Protein AF-A0A349NBC7-F1 (afdb_monomer_lite)

Secondary structure (DSSP, 8-state):
-TTTTS-EEEEEE-TTS-EEEEEE---S---EEE---SSS---SHHHHHHHHHHH-SS-----EEE--STTTTTT---

Foldseek 3Di:
DVVQQAWDWDWDADPVRHIDIDIDHGDLPDAAEQQDDPDAGQPDPVSVVVVVVVPDPDDRVHHYDYDCADRNVPNDPD

Structure (mmCIF, N/CA/C/O backbone):
data_AF-A0A349NBC7-F1
#
_entry.id   AF-A0A349NBC7-F1
#
loop_
_atom_site.group_PDB
_atom_site.id
_atom_site.type_symbol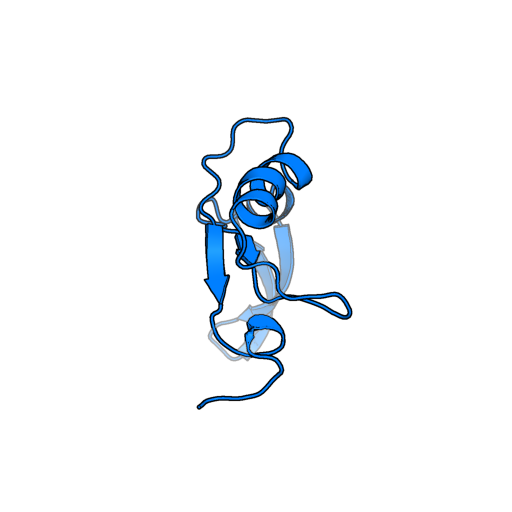
_atom_site.label_atom_id
_atom_site.label_alt_id
_atom_site.label_comp_id
_atom_site.label_asym_id
_atom_site.label_entity_id
_atom_site.label_seq_id
_atom_site.pdbx_PDB_ins_code
_atom_site.Cartn_x
_atom_site.Cartn_y
_atom_site.Cartn_z
_atom_site.occupancy
_atom_site.B_iso_or_equiv
_atom_site.auth_seq_id
_atom_site.auth_comp_id
_atom_site.auth_asym_id
_atom_site.auth_atom_id
_atom_site.pdbx_PDB_model_num
ATOM 1 N N . MET A 1 1 ? 1.367 9.356 -1.897 1.00 64.06 1 MET A N 1
ATOM 2 C CA . MET A 1 1 ? 0.921 8.867 -3.228 1.00 64.06 1 MET A CA 1
ATOM 3 C C . MET A 1 1 ? 1.622 9.502 -4.410 1.00 64.06 1 MET A C 1
ATOM 5 O O . MET A 1 1 ? 1.920 8.788 -5.355 1.00 64.06 1 MET A O 1
ATOM 9 N N . LYS A 1 2 ? 1.911 10.810 -4.375 1.00 70.00 2 LYS A N 1
ATOM 10 C CA . LYS A 1 2 ? 2.557 11.511 -5.495 1.00 70.00 2 LYS A CA 1
ATOM 11 C C . LYS A 1 2 ? 3.788 10.806 -6.094 1.00 70.00 2 LYS A C 1
ATOM 13 O O . LYS A 1 2 ? 3.868 10.823 -7.313 1.00 70.00 2 LYS A O 1
ATOM 18 N N . PRO A 1 3 ? 4.692 10.159 -5.327 1.00 78.69 3 PRO A N 1
ATOM 19 C CA . PRO A 1 3 ? 5.828 9.456 -5.921 1.00 78.69 3 PRO A CA 1
ATOM 20 C C . PRO A 1 3 ? 5.396 8.305 -6.830 1.00 78.69 3 PRO A C 1
ATOM 22 O O . PRO A 1 3 ? 5.835 8.249 -7.968 1.00 78.69 3 PRO A O 1
ATOM 25 N N . ALA A 1 4 ? 4.479 7.445 -6.379 1.00 84.19 4 ALA A N 1
ATOM 26 C CA . ALA A 1 4 ? 4.036 6.283 -7.148 1.00 84.19 4 ALA A CA 1
ATOM 27 C C . ALA A 1 4 ? 3.371 6.663 -8.482 1.00 84.19 4 ALA A C 1
ATOM 29 O O . ALA A 1 4 ? 3.464 5.904 -9.435 1.00 84.19 4 ALA A O 1
ATOM 30 N N . ASN A 1 5 ? 2.747 7.842 -8.578 1.00 85.31 5 ASN A N 1
ATOM 31 C CA . ASN A 1 5 ? 2.076 8.321 -9.792 1.00 85.31 5 ASN A CA 1
ATOM 32 C C . ASN A 1 5 ? 3.006 9.081 -10.764 1.00 85.31 5 ASN A C 1
ATOM 34 O O . ASN A 1 5 ? 2.549 9.852 -11.606 1.00 85.31 5 ASN A O 1
ATOM 38 N N . ARG A 1 6 ? 4.326 8.946 -10.614 1.00 87.81 6 ARG A N 1
ATOM 39 C CA . ARG A 1 6 ? 5.317 9.573 -11.499 1.00 87.81 6 ARG A CA 1
ATOM 40 C C . ARG A 1 6 ? 6.137 8.510 -12.211 1.00 87.81 6 ARG A C 1
ATOM 42 O O . ARG A 1 6 ? 6.165 7.354 -11.799 1.00 87.81 6 ARG A O 1
ATOM 49 N N . PHE A 1 7 ? 6.801 8.933 -13.279 1.00 93.81 7 PHE A N 1
ATOM 50 C CA . PHE A 1 7 ? 7.767 8.097 -13.966 1.00 93.81 7 PHE A CA 1
ATOM 51 C C . PHE A 1 7 ? 8.942 7.782 -13.037 1.00 93.81 7 PHE A C 1
ATOM 53 O O . PHE A 1 7 ? 9.459 8.691 -12.386 1.00 93.81 7 PHE A O 1
ATOM 60 N N . HIS A 1 8 ? 9.362 6.518 -13.001 1.00 94.44 8 HIS A N 1
ATOM 61 C CA . HIS A 1 8 ? 10.530 6.064 -12.243 1.00 94.44 8 HIS A CA 1
ATOM 62 C C . HIS A 1 8 ? 11.311 5.013 -13.019 1.00 94.44 8 HIS A C 1
ATOM 64 O O . HIS A 1 8 ? 10.740 4.255 -13.806 1.00 94.44 8 HIS A O 1
ATOM 70 N N . SER A 1 9 ? 12.607 4.945 -12.727 1.00 95.69 9 SER A N 1
ATOM 71 C CA . SER A 1 9 ? 13.518 3.912 -13.213 1.00 95.69 9 SER A CA 1
ATOM 72 C C . SER A 1 9 ? 14.132 3.187 -12.018 1.00 95.69 9 SER A C 1
ATOM 74 O O . SER A 1 9 ? 14.573 3.839 -11.071 1.00 95.69 9 SER A O 1
ATOM 76 N N . PHE A 1 10 ? 14.169 1.856 -12.044 1.00 94.75 10 PHE A N 1
ATOM 77 C CA . PHE A 1 10 ? 14.791 1.039 -10.996 1.00 94.75 10 PHE A CA 1
ATOM 78 C C . PHE A 1 10 ? 15.399 -0.243 -11.575 1.00 94.75 10 PHE A C 1
ATOM 80 O O . PHE A 1 10 ? 15.059 -0.657 -12.683 1.00 94.75 10 PHE A O 1
ATOM 87 N N . PHE A 1 11 ? 16.329 -0.852 -10.839 1.00 96.75 11 PHE A N 1
ATOM 88 C CA . PHE A 1 11 ? 16.931 -2.130 -11.220 1.00 96.75 11 PHE A CA 1
ATOM 89 C C . PHE A 1 11 ? 15.971 -3.283 -10.931 1.00 96.75 11 PHE A C 1
ATOM 91 O O . PHE A 1 11 ? 15.435 -3.371 -9.827 1.00 96.75 11 PHE A O 1
ATOM 98 N N . ASP A 1 12 ? 15.776 -4.154 -11.916 1.00 95.19 12 ASP A N 1
ATOM 99 C CA . ASP A 1 12 ? 14.899 -5.323 -11.834 1.00 95.19 12 ASP A CA 1
ATOM 100 C C . ASP A 1 12 ? 15.356 -6.407 -12.828 1.00 95.19 12 ASP A C 1
ATOM 102 O O . ASP A 1 12 ? 16.323 -6.220 -13.572 1.00 95.19 12 ASP A O 1
ATOM 106 N N . ASN A 1 13 ? 14.664 -7.539 -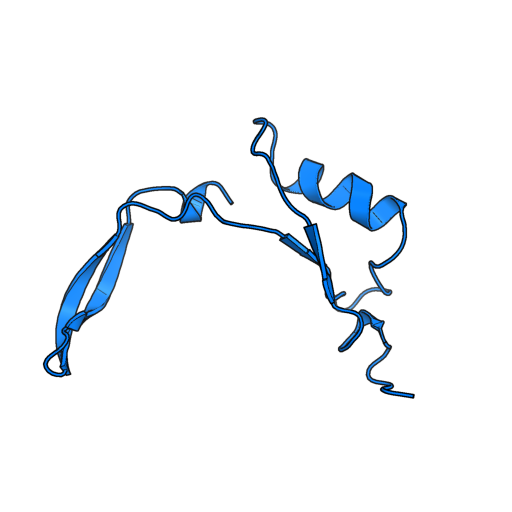12.875 1.00 96.12 13 ASN A N 1
ATOM 107 C CA . ASN A 1 13 ? 14.881 -8.569 -13.883 1.00 96.12 13 ASN A CA 1
ATOM 108 C C . ASN A 1 13 ? 13.890 -8.427 -15.047 1.00 96.12 13 ASN A C 1
ATOM 110 O O . ASN A 1 13 ? 12.711 -8.139 -14.845 1.00 96.12 13 ASN A O 1
ATOM 114 N N . ASP A 1 14 ? 14.360 -8.660 -16.273 1.00 93.31 14 ASP A N 1
ATOM 115 C CA . ASP A 1 14 ? 13.482 -8.762 -17.438 1.00 93.31 14 ASP A CA 1
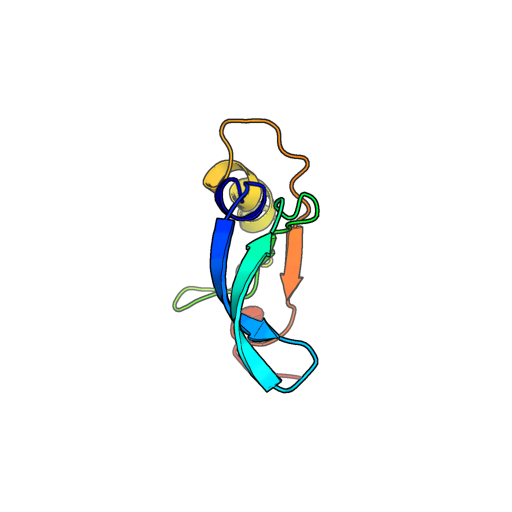ATOM 116 C C . ASP A 1 14 ? 12.671 -10.074 -17.410 1.00 93.31 14 ASP A C 1
ATOM 118 O O . ASP A 1 14 ? 12.906 -10.968 -16.594 1.00 93.31 14 ASP A O 1
ATOM 122 N N . ALA A 1 15 ? 11.718 -10.227 -18.334 1.00 93.25 15 ALA A N 1
ATOM 123 C CA . ALA A 1 15 ? 10.890 -11.435 -18.425 1.00 93.25 15 ALA A CA 1
ATOM 124 C C . ALA A 1 15 ? 11.687 -12.731 -18.700 1.00 93.25 15 ALA A C 1
ATOM 126 O O . ALA A 1 15 ? 11.148 -13.822 -18.540 1.00 93.25 15 ALA A O 1
ATOM 127 N N . SER A 1 16 ? 12.957 -12.625 -19.105 1.00 95.94 16 SER A N 1
ATOM 128 C CA . SER A 1 16 ? 13.878 -13.756 -19.282 1.00 95.94 16 SER A CA 1
ATOM 129 C C . SER A 1 16 ? 14.794 -13.993 -18.074 1.00 95.94 16 SER A C 1
ATOM 131 O O . SER A 1 16 ? 15.648 -14.875 -18.119 1.00 95.94 16 SER A O 1
ATOM 133 N N . GLY A 1 17 ? 14.621 -13.228 -16.991 1.00 95.19 17 GLY A N 1
ATOM 134 C CA . GLY A 1 17 ? 15.378 -13.362 -15.748 1.00 95.19 17 GLY A CA 1
ATOM 135 C C . GLY A 1 17 ? 16.743 -12.671 -15.752 1.00 95.19 17 GLY A C 1
ATOM 136 O O . GLY A 1 17 ? 17.556 -12.943 -14.871 1.00 95.19 17 GLY A O 1
ATOM 137 N N . ARG A 1 18 ? 17.028 -11.792 -16.719 1.00 96.56 18 ARG A N 1
ATOM 138 C CA . ARG A 1 18 ? 18.303 -11.059 -16.782 1.00 96.56 18 ARG A CA 1
ATOM 139 C C . ARG A 1 18 ? 18.190 -9.716 -16.078 1.00 96.56 18 ARG A C 1
ATOM 141 O O . ARG A 1 18 ? 17.163 -9.051 -16.179 1.00 96.56 18 ARG A O 1
ATOM 148 N N . HIS A 1 19 ? 19.271 -9.279 -15.439 1.00 96.38 19 HIS A N 1
ATOM 149 C CA . HIS A 1 19 ? 19.330 -7.957 -14.817 1.00 96.38 19 HIS A CA 1
ATOM 150 C C . HIS A 1 19 ? 19.130 -6.843 -15.850 1.00 96.38 19 HIS A C 1
ATOM 152 O O . HIS A 1 19 ? 19.739 -6.849 -16.921 1.00 96.38 19 HIS A O 1
ATOM 158 N N . SER A 1 20 ? 18.279 -5.879 -15.516 1.00 96.19 20 SER A N 1
ATOM 159 C CA . SER A 1 20 ? 17.851 -4.809 -16.409 1.00 96.19 20 SER A CA 1
ATOM 160 C C . SER A 1 20 ? 17.455 -3.548 -15.632 1.00 96.19 20 SER A C 1
ATOM 162 O O . SER A 1 20 ? 17.295 -3.563 -14.410 1.00 96.19 20 SER A O 1
ATOM 164 N N . ILE A 1 21 ? 17.316 -2.432 -16.350 1.00 96.06 21 ILE A N 1
ATOM 165 C CA . ILE A 1 21 ? 16.714 -1.206 -15.817 1.00 96.06 21 ILE A CA 1
ATOM 166 C C . ILE A 1 21 ? 15.269 -1.151 -16.307 1.00 96.06 21 ILE A C 1
ATOM 168 O O . ILE A 1 21 ? 15.022 -1.030 -17.510 1.00 96.06 21 ILE A O 1
ATOM 172 N N . THR A 1 22 ? 14.324 -1.196 -15.373 1.00 94.50 22 THR A N 1
ATOM 173 C CA . THR A 1 22 ? 12.892 -1.103 -15.654 1.00 94.50 22 THR A CA 1
ATOM 174 C C . THR A 1 22 ? 12.429 0.339 -15.534 1.00 94.50 22 THR A C 1
ATOM 176 O O . THR A 1 22 ? 12.697 1.017 -14.544 1.00 94.50 22 THR A O 1
ATOM 179 N N . ASN A 1 23 ? 11.698 0.796 -16.550 1.00 94.75 23 ASN A N 1
ATOM 180 C CA . ASN A 1 23 ? 11.086 2.118 -16.602 1.00 94.75 23 ASN A CA 1
ATOM 181 C C . ASN A 1 23 ? 9.569 1.991 -16.461 1.00 94.75 23 ASN A C 1
ATOM 183 O O . ASN A 1 23 ? 8.922 1.338 -17.281 1.00 94.75 23 ASN A O 1
ATOM 187 N N . VAL A 1 24 ? 8.988 2.652 -15.462 1.00 93.56 24 VAL A N 1
ATOM 188 C CA . VAL A 1 24 ? 7.538 2.667 -15.225 1.00 93.56 24 VAL A CA 1
ATOM 189 C C . VAL A 1 24 ? 6.985 4.075 -15.390 1.00 93.56 24 VAL A C 1
ATOM 191 O O . VAL A 1 24 ? 7.628 5.051 -15.020 1.00 93.56 24 VAL A O 1
ATOM 194 N N . ARG A 1 25 ? 5.766 4.198 -15.927 1.00 93.19 25 ARG A N 1
ATOM 195 C CA . ARG A 1 25 ? 5.106 5.499 -16.169 1.00 93.19 25 ARG A CA 1
ATOM 196 C C . ARG A 1 25 ? 4.473 6.117 -14.915 1.00 93.19 25 ARG A C 1
ATOM 198 O O . ARG A 1 25 ? 4.142 7.298 -14.928 1.00 93.19 25 ARG A O 1
ATOM 205 N N . GLY A 1 26 ? 4.324 5.325 -13.856 1.00 89.56 26 GLY A N 1
ATOM 206 C CA . GLY A 1 26 ? 3.588 5.668 -12.643 1.00 89.56 26 GLY A CA 1
ATOM 207 C C . GLY A 1 26 ? 2.259 4.914 -12.535 1.00 89.56 26 GLY A C 1
ATOM 208 O O . GLY A 1 26 ? 1.734 4.403 -13.523 1.00 89.56 26 GLY A O 1
ATOM 209 N N . ASN A 1 27 ? 1.734 4.826 -11.314 1.00 88.25 27 ASN A N 1
ATOM 210 C CA . ASN A 1 27 ? 0.487 4.152 -10.973 1.00 88.25 27 ASN A CA 1
ATOM 211 C C . ASN A 1 27 ? -0.538 5.154 -10.395 1.00 88.25 27 ASN A C 1
ATOM 213 O O . ASN A 1 27 ? -0.402 5.565 -9.233 1.00 88.25 27 ASN A O 1
ATOM 217 N N . PRO A 1 28 ? -1.583 5.520 -11.162 1.00 82.88 28 PRO A N 1
ATOM 218 C CA . PRO A 1 28 ? -2.619 6.439 -10.697 1.00 82.88 28 PRO A CA 1
ATOM 219 C C . PRO A 1 28 ? -3.586 5.801 -9.687 1.00 82.88 28 PRO A C 1
ATOM 221 O O . PRO A 1 28 ? -4.234 6.521 -8.935 1.00 82.88 28 PRO A O 1
ATOM 224 N N . CYS A 1 29 ? -3.658 4.471 -9.610 1.00 84.69 29 CYS A N 1
ATOM 225 C CA . CYS A 1 29 ? -4.613 3.720 -8.786 1.00 84.69 29 CYS A CA 1
ATOM 226 C C . CYS A 1 29 ? -4.105 3.454 -7.355 1.00 84.69 29 CYS A C 1
ATOM 228 O O . CYS A 1 29 ? -4.379 2.411 -6.759 1.00 84.69 29 CYS A O 1
ATOM 230 N N . SER A 1 30 ? -3.333 4.384 -6.794 1.00 84.06 30 SER A N 1
ATOM 231 C CA . SER A 1 30 ? -2.812 4.256 -5.430 1.00 84.06 30 SER A CA 1
ATOM 232 C C . SER A 1 30 ? -3.898 4.574 -4.393 1.00 84.06 30 SER A C 1
ATOM 234 O O . SER A 1 30 ? -4.601 5.571 -4.526 1.00 84.06 30 SER A O 1
ATOM 236 N N . HIS A 1 31 ? -3.990 3.779 -3.326 1.00 86.81 31 HIS A N 1
ATOM 237 C CA . HIS A 1 31 ? -4.920 3.982 -2.201 1.00 86.81 31 HIS A CA 1
ATOM 238 C C . HIS A 1 31 ? -4.204 3.836 -0.843 1.00 86.81 31 HIS A C 1
ATOM 240 O O . HIS A 1 31 ? -3.087 3.317 -0.776 1.00 86.81 31 HIS A O 1
ATOM 246 N N . ILE A 1 32 ? -4.792 4.382 0.227 1.00 88.88 32 ILE A N 1
ATOM 247 C CA . ILE A 1 32 ? -4.243 4.295 1.590 1.00 88.88 32 ILE A CA 1
ATOM 248 C C . ILE A 1 32 ? -4.772 3.025 2.244 1.00 88.88 32 ILE A C 1
ATOM 250 O O . ILE A 1 32 ? -5.968 2.764 2.186 1.00 88.88 32 ILE A O 1
ATOM 254 N N . PHE A 1 33 ? -3.896 2.286 2.920 1.00 90.81 33 PHE A N 1
ATOM 255 C CA . PHE A 1 33 ? -4.290 1.223 3.840 1.00 90.81 33 PHE A CA 1
ATOM 256 C C . PHE A 1 33 ? -4.146 1.688 5.286 1.00 90.81 33 PHE A C 1
ATOM 258 O O . PHE A 1 33 ? -3.046 2.036 5.723 1.00 90.81 33 PHE A O 1
ATOM 265 N N . LEU A 1 34 ? -5.241 1.642 6.040 1.00 92.12 34 LEU A N 1
ATOM 266 C CA . LEU A 1 34 ? -5.233 1.824 7.488 1.00 92.12 34 LEU A CA 1
ATOM 267 C C . LEU A 1 34 ? -5.190 0.451 8.157 1.00 92.12 34 LEU A C 1
ATOM 269 O O . LEU A 1 34 ? -6.173 -0.282 8.148 1.00 92.12 34 LEU A O 1
ATOM 273 N N . ARG A 1 35 ? -4.017 0.104 8.694 1.00 93.56 35 ARG A N 1
ATOM 274 C CA . ARG A 1 35 ? -3.715 -1.201 9.314 1.00 93.56 35 ARG A CA 1
ATOM 275 C C . ARG A 1 35 ? -3.103 -1.103 10.716 1.00 93.56 35 ARG A C 1
ATOM 277 O O . ARG A 1 35 ? -2.380 -2.007 11.141 1.00 93.56 35 ARG A O 1
ATOM 284 N N . ALA A 1 36 ? -3.343 0.024 11.386 1.00 88.81 36 ALA A N 1
ATOM 285 C CA . ALA A 1 36 ? -2.688 0.461 12.619 1.00 88.81 36 ALA A CA 1
ATOM 286 C C . ALA A 1 36 ? -1.147 0.442 12.577 1.00 88.81 36 ALA A C 1
ATOM 288 O O . ALA A 1 36 ? -0.516 0.234 11.539 1.00 88.81 36 ALA A O 1
ATOM 289 N N . GLY A 1 37 ? -0.527 0.758 13.713 1.00 84.38 37 GLY A N 1
ATOM 290 C CA . GLY A 1 37 ? 0.921 0.810 13.893 1.00 84.38 37 GLY A CA 1
ATOM 291 C C . GLY A 1 37 ? 1.306 0.410 15.315 1.00 84.38 37 GLY A C 1
ATOM 292 O O . GLY A 1 37 ? 0.653 -0.427 15.924 1.00 84.38 37 GLY A O 1
ATOM 293 N N . LYS A 1 38 ? 2.373 1.010 15.861 1.00 76.81 38 LYS A N 1
ATOM 294 C CA . LYS A 1 38 ? 2.726 0.857 17.291 1.00 76.81 38 LYS A CA 1
ATOM 295 C C . LYS A 1 38 ? 1.693 1.496 18.233 1.00 76.81 38 LYS A C 1
ATOM 297 O O . LYS A 1 38 ? 1.673 1.187 19.418 1.00 76.81 38 LYS A O 1
ATOM 302 N N . SER A 1 39 ? 0.906 2.426 17.710 1.00 69.88 39 SER A N 1
ATOM 303 C CA . SER A 1 39 ? -0.215 3.096 18.361 1.00 69.88 39 SER A CA 1
ATOM 304 C C . SER A 1 39 ? -1.507 2.269 18.271 1.00 69.88 39 SER A C 1
ATOM 306 O O . SER A 1 39 ? -1.540 1.210 17.648 1.00 69.88 39 SER A O 1
ATOM 308 N N . TRP A 1 40 ? -2.566 2.775 18.906 1.00 77.69 40 TRP A N 1
ATOM 309 C CA . TRP A 1 40 ? -3.930 2.236 18.897 1.00 77.69 40 TRP A CA 1
ATOM 310 C C . TRP A 1 40 ? -4.502 1.962 17.484 1.00 77.69 40 TRP A C 1
ATOM 312 O O . TRP A 1 40 ? -3.991 2.522 16.505 1.00 77.69 40 TRP A O 1
ATOM 322 N N . PRO A 1 41 ? -5.566 1.133 17.372 1.00 87.69 41 PRO A N 1
ATOM 323 C CA . PRO A 1 41 ? -6.296 0.900 16.124 1.00 87.69 41 PRO A CA 1
ATOM 324 C C . PRO A 1 41 ? -6.681 2.201 15.412 1.00 87.69 41 PRO A C 1
ATOM 326 O O . PRO A 1 41 ? -7.017 3.182 16.067 1.00 87.69 41 PRO A O 1
ATOM 329 N N . ASN A 1 42 ? -6.667 2.201 14.079 1.00 91.50 42 ASN A N 1
ATOM 330 C CA . ASN A 1 42 ? -7.006 3.361 13.247 1.00 91.50 42 ASN A CA 1
ATOM 331 C C . ASN A 1 42 ? -8.242 3.118 12.362 1.00 91.50 42 ASN A C 1
ATOM 333 O O . ASN A 1 42 ? -8.290 3.541 11.207 1.00 91.50 42 ASN A O 1
ATOM 337 N N . LEU A 1 43 ? -9.231 2.412 12.923 1.00 89.88 43 LEU A N 1
ATOM 338 C CA . LEU A 1 43 ? -10.518 2.084 12.292 1.00 89.88 43 LEU A CA 1
ATOM 339 C C . LEU A 1 43 ? -11.616 3.124 12.559 1.00 89.88 43 LEU A C 1
ATOM 341 O O . LEU A 1 43 ? -12.691 3.060 11.965 1.00 89.88 43 LEU A O 1
ATOM 345 N N . ASP A 1 44 ? -11.383 4.048 13.484 1.00 91.19 44 ASP A N 1
ATOM 346 C CA . ASP A 1 44 ? -12.369 5.032 13.899 1.00 91.19 44 ASP A CA 1
ATOM 347 C C . ASP A 1 44 ? -12.576 6.123 12.836 1.00 91.19 44 ASP A C 1
ATOM 349 O O . ASP A 1 44 ? -11.722 6.397 11.987 1.00 91.19 44 ASP A O 1
ATOM 353 N N . SER A 1 45 ? -13.732 6.786 12.894 1.00 91.50 45 SER A N 1
ATOM 354 C CA . SER A 1 45 ? -14.131 7.782 11.896 1.00 91.50 45 SER A CA 1
ATOM 355 C C . SER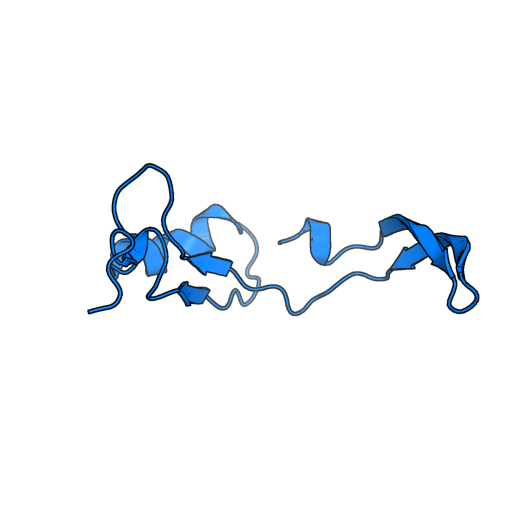 A 1 45 ? -13.145 8.941 11.772 1.00 91.50 45 SER A C 1
ATOM 357 O O . SER A 1 45 ? -12.993 9.489 10.681 1.00 91.50 45 SER A O 1
ATOM 359 N N . ARG A 1 46 ? -12.470 9.316 12.865 1.00 91.19 46 ARG A N 1
ATOM 360 C CA . ARG A 1 46 ? -11.480 10.393 12.846 1.00 91.19 46 ARG A CA 1
ATOM 361 C C . ARG A 1 46 ? -10.242 9.960 12.066 1.00 91.19 46 ARG A C 1
ATOM 363 O O . ARG A 1 46 ? -9.838 10.682 11.159 1.00 91.19 46 ARG A O 1
ATOM 370 N N . SER A 1 47 ? -9.710 8.769 12.335 1.00 90.44 47 SER A N 1
ATOM 371 C CA . SER A 1 47 ? -8.581 8.212 11.576 1.00 90.44 47 SER A CA 1
ATOM 372 C C . SER A 1 47 ? -8.859 8.144 10.069 1.00 90.44 47 SER A C 1
ATOM 374 O O . SER A 1 47 ? -7.999 8.502 9.262 1.00 90.44 47 SER A O 1
ATOM 376 N N . VAL A 1 48 ? -10.072 7.746 9.669 1.00 89.69 48 VAL A N 1
ATOM 377 C CA . VAL A 1 48 ? -10.471 7.691 8.249 1.00 89.69 48 VAL A CA 1
ATOM 378 C C . VAL A 1 48 ? -10.522 9.078 7.609 1.00 89.69 48 VAL A C 1
ATOM 380 O O . VAL A 1 48 ? -10.083 9.241 6.473 1.00 89.69 48 VAL A O 1
ATOM 383 N N . GLN A 1 49 ? -11.036 10.080 8.324 1.00 88.31 49 GLN A N 1
ATOM 384 C CA . GLN A 1 49 ? -11.146 11.452 7.818 1.00 88.31 49 GLN A CA 1
ATOM 385 C C . GLN A 1 49 ? -9.786 12.157 7.732 1.00 88.31 49 GLN A C 1
ATOM 387 O O . GLN A 1 49 ? -9.547 12.933 6.807 1.00 88.31 49 GLN A O 1
ATOM 392 N N . GLU A 1 50 ? -8.883 11.880 8.671 1.00 87.81 50 GLU A N 1
ATOM 393 C CA . GLU A 1 50 ? -7.544 12.476 8.710 1.00 87.81 50 GLU A CA 1
ATOM 394 C C . GLU A 1 50 ? -6.571 11.809 7.718 1.00 87.81 50 GLU A C 1
ATOM 396 O O . GLU A 1 50 ? -5.616 12.438 7.260 1.00 87.81 50 GLU A O 1
ATOM 401 N N . ALA A 1 51 ? -6.804 10.553 7.327 1.00 86.25 51 ALA A N 1
ATOM 402 C CA . ALA A 1 51 ? -5.874 9.826 6.466 1.00 86.25 51 ALA A CA 1
ATOM 403 C C . ALA A 1 51 ? -5.621 10.499 5.096 1.00 86.25 51 ALA A C 1
ATOM 405 O O . ALA A 1 51 ? -4.454 10.672 4.738 1.00 86.25 51 ALA A O 1
ATOM 406 N N . PRO A 1 52 ? -6.631 10.945 4.322 1.00 82.00 52 PRO A N 1
ATOM 407 C CA . PRO A 1 52 ? -6.392 11.610 3.037 1.00 82.00 52 PRO A CA 1
ATOM 408 C C . PRO A 1 52 ? -5.666 12.956 3.162 1.00 82.00 52 PRO A C 1
ATOM 410 O O . PRO A 1 52 ? -4.867 13.311 2.285 1.00 82.00 52 PRO A O 1
ATOM 413 N N . THR A 1 53 ? -5.926 13.701 4.245 1.00 81.06 53 THR A N 1
ATOM 414 C CA . THR A 1 53 ? -5.373 15.049 4.462 1.00 81.06 53 THR A CA 1
ATOM 415 C C . THR A 1 53 ? -3.880 15.000 4.780 1.00 81.06 53 THR A C 1
ATOM 417 O O . THR A 1 53 ? -3.130 15.876 4.348 1.00 81.06 53 THR A O 1
ATOM 420 N N . ALA A 1 54 ? -3.415 13.929 5.429 1.00 77.69 54 ALA A N 1
ATOM 421 C CA . 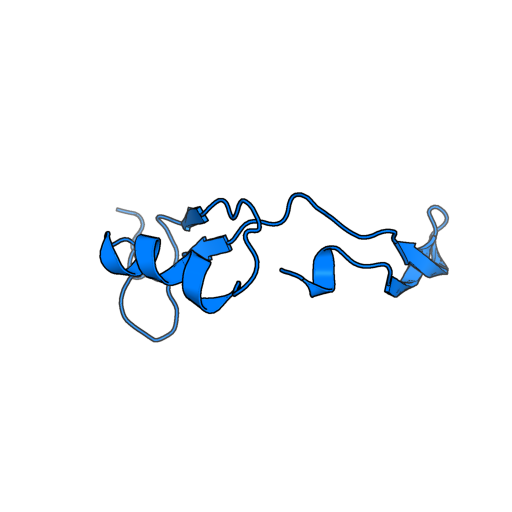ALA A 1 54 ? -1.999 13.709 5.711 1.00 77.69 54 ALA A CA 1
ATOM 422 C C . ALA A 1 54 ? -1.137 13.534 4.443 1.00 77.69 54 ALA A C 1
ATOM 424 O O . ALA A 1 54 ? 0.057 13.838 4.458 1.00 77.69 54 ALA A O 1
ATOM 425 N N . PHE A 1 55 ? -1.716 13.060 3.333 1.00 68.62 55 PHE A N 1
ATOM 426 C CA . PHE A 1 55 ? -0.959 12.711 2.124 1.00 68.62 55 PHE A CA 1
ATOM 427 C C . PHE A 1 55 ? -1.150 13.673 0.944 1.00 68.62 55 PHE A C 1
ATOM 429 O O . PHE A 1 55 ? -0.430 13.547 -0.058 1.00 68.62 55 PHE A O 1
ATOM 436 N N . SER A 1 56 ? -2.069 14.641 1.044 1.00 60.84 56 SER A N 1
ATOM 437 C CA . SER A 1 56 ? -2.487 15.431 -0.118 1.00 60.84 56 SER A CA 1
ATOM 438 C C . SER A 1 56 ? -2.933 16.853 0.254 1.00 60.84 56 SER A C 1
ATOM 440 O O . SER A 1 56 ? -3.980 17.042 0.856 1.00 60.84 56 SER A O 1
ATOM 442 N N . ARG A 1 57 ? -2.170 17.871 -0.181 1.00 57.53 57 ARG A N 1
ATOM 443 C CA . ARG A 1 57 ? -2.700 19.235 -0.424 1.00 57.53 57 ARG A CA 1
ATOM 444 C C . ARG A 1 57 ? -3.402 19.358 -1.783 1.00 57.53 57 ARG A C 1
ATOM 446 O O . ARG A 1 57 ? -4.169 20.286 -1.985 1.00 57.53 57 ARG A O 1
ATOM 453 N N . ASP A 1 58 ? -3.132 18.418 -2.689 1.00 56.12 58 ASP A N 1
ATOM 454 C CA . ASP A 1 58 ? -3.776 18.339 -3.999 1.00 56.12 58 ASP A CA 1
ATOM 455 C C . ASP A 1 58 ? -4.843 17.252 -3.954 1.00 56.12 58 ASP A C 1
ATOM 457 O O . ASP A 1 58 ? -4.601 16.178 -3.400 1.00 56.12 58 ASP A O 1
ATOM 461 N N . ILE A 1 59 ? -5.997 17.536 -4.549 1.00 51.59 59 ILE A N 1
ATOM 462 C CA . ILE A 1 59 ? -7.179 16.674 -4.615 1.00 51.59 59 ILE A CA 1
ATOM 463 C C . ILE A 1 59 ? -6.864 15.457 -5.501 1.00 51.59 59 ILE A C 1
ATOM 465 O O . ILE A 1 59 ? -7.240 15.385 -6.666 1.00 51.59 59 ILE A O 1
ATOM 469 N N . LEU A 1 60 ? -6.115 14.495 -4.974 1.00 59.38 60 LEU A N 1
ATOM 470 C CA . LEU A 1 60 ? -6.135 13.137 -5.496 1.00 59.38 60 LEU A CA 1
ATOM 471 C C . LEU A 1 60 ? -7.379 12.477 -4.908 1.00 59.38 60 LEU A C 1
ATOM 473 O O . LEU A 1 60 ? -7.591 12.552 -3.697 1.00 59.38 60 LEU A O 1
ATOM 477 N N . GLN A 1 61 ? -8.203 11.847 -5.750 1.00 65.50 61 GLN A N 1
ATOM 478 C CA . GLN A 1 61 ? -9.262 10.958 -5.277 1.00 65.50 61 GLN A CA 1
ATOM 479 C C . GLN A 1 61 ? -8.597 9.797 -4.534 1.00 65.50 61 GLN A C 1
ATOM 481 O O . GLN A 1 61 ? -8.144 8.822 -5.124 1.00 65.50 61 GLN A O 1
ATOM 486 N N . CYS A 1 62 ? -8.433 9.978 -3.230 1.00 70.31 62 CYS A N 1
ATOM 487 C CA . CYS A 1 62 ? -7.711 9.069 -2.369 1.00 70.31 62 CYS A CA 1
ATOM 488 C C . CYS A 1 62 ? -8.720 8.104 -1.758 1.00 70.31 62 CYS A C 1
ATOM 490 O O . CYS A 1 62 ? -9.473 8.470 -0.857 1.00 70.31 62 CYS A O 1
ATOM 492 N N . SER A 1 63 ? -8.763 6.878 -2.269 1.00 84.81 63 SER A N 1
ATOM 493 C CA . SER A 1 63 ? -9.521 5.811 -1.623 1.00 84.81 63 SER A CA 1
ATOM 494 C C . SER A 1 63 ? -8.785 5.338 -0.369 1.00 84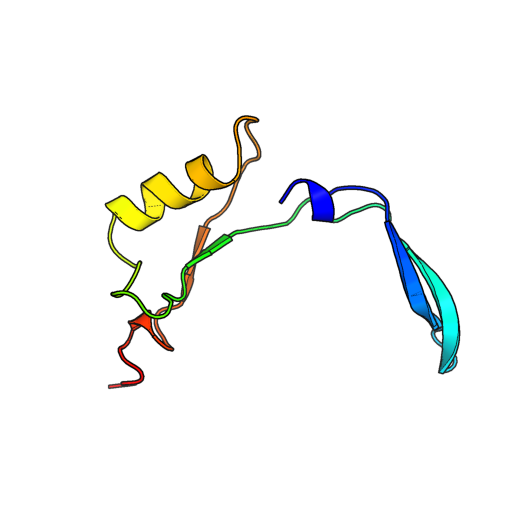.81 63 SER A C 1
ATOM 496 O O . SER A 1 63 ? -7.554 5.227 -0.360 1.00 84.81 63 SER A O 1
ATOM 498 N N . VAL A 1 64 ? -9.547 5.043 0.682 1.00 88.19 64 VAL A N 1
ATOM 499 C CA . VAL A 1 64 ? -9.041 4.474 1.934 1.00 88.19 64 VAL A CA 1
ATOM 500 C C . VAL A 1 64 ? -9.579 3.056 2.062 1.00 88.19 64 VAL A C 1
ATOM 502 O O . VAL A 1 64 ? -10.787 2.840 1.995 1.00 88.19 64 VAL A O 1
ATOM 505 N N . MET A 1 65 ? -8.679 2.096 2.241 1.00 91.94 65 MET A N 1
ATOM 506 C CA . MET A 1 65 ? -8.997 0.716 2.580 1.00 91.94 65 MET A CA 1
ATOM 507 C C . MET A 1 65 ? -8.669 0.472 4.054 1.00 91.94 65 MET A C 1
ATOM 509 O O . MET A 1 65 ? -7.602 0.856 4.540 1.00 91.94 65 MET A O 1
ATOM 513 N N . LEU A 1 66 ? -9.598 -0.167 4.761 1.00 92.50 66 LEU A N 1
ATOM 514 C CA . LEU A 1 66 ? -9.441 -0.555 6.158 1.00 92.50 66 LEU A CA 1
ATOM 515 C C . LEU A 1 66 ? -9.002 -2.015 6.238 1.00 92.50 66 LEU A C 1
ATOM 517 O O . LEU A 1 66 ? -9.637 -2.889 5.655 1.00 92.50 66 LEU A O 1
ATOM 521 N N . ASP A 1 67 ? -7.928 -2.271 6.975 1.00 93.94 67 ASP A N 1
ATOM 522 C CA . ASP A 1 67 ? -7.511 -3.618 7.347 1.00 93.94 67 ASP A CA 1
ATOM 523 C C . ASP A 1 67 ? -8.083 -3.942 8.728 1.00 93.94 67 ASP A C 1
ATOM 525 O O . ASP A 1 67 ? -7.689 -3.339 9.727 1.00 93.94 67 ASP A O 1
ATOM 529 N N . CYS A 1 68 ? -9.025 -4.881 8.783 1.00 91.94 68 CYS A N 1
ATOM 530 C CA . CYS A 1 68 ? -9.675 -5.300 10.026 1.00 91.94 68 CYS A CA 1
ATOM 531 C C . CYS A 1 68 ? -8.821 -6.263 10.870 1.00 91.94 68 CYS A C 1
ATOM 533 O O . CYS A 1 68 ? -9.276 -6.698 11.921 1.00 91.94 68 CYS A O 1
ATOM 535 N N . SER A 1 69 ? -7.620 -6.630 10.420 1.00 91.12 69 SER A N 1
ATOM 536 C CA . SER A 1 69 ? -6.734 -7.588 11.082 1.00 91.12 69 SER A CA 1
ATOM 537 C C . SER A 1 69 ? -5.502 -6.895 11.689 1.00 91.12 69 SER A C 1
ATOM 539 O O . SER A 1 69 ? -5.507 -5.704 12.007 1.00 91.12 69 SER A O 1
ATOM 541 N N . HIS A 1 70 ? -4.408 -7.639 11.856 1.00 90.62 70 HIS A N 1
ATOM 542 C CA . HIS A 1 70 ? -3.114 -7.142 12.313 1.00 90.62 70 HIS A CA 1
ATOM 543 C C . HIS A 1 70 ? -3.213 -6.325 13.610 1.00 90.62 70 HIS A C 1
ATOM 545 O O . HIS A 1 70 ? -3.760 -6.781 14.606 1.00 90.62 70 HIS A O 1
ATOM 551 N N . ALA A 1 71 ? -2.625 -5.130 13.635 1.00 90.81 71 ALA A N 1
ATOM 552 C CA . ALA A 1 71 ? -2.644 -4.276 14.810 1.00 90.81 71 ALA A CA 1
ATOM 553 C C . ALA A 1 71 ? -4.036 -3.671 15.059 1.00 90.81 71 ALA A C 1
ATOM 555 O O . ALA A 1 71 ? -4.343 -3.348 16.202 1.00 90.81 71 ALA A O 1
ATOM 556 N N . ASN A 1 72 ? -4.892 -3.578 14.036 1.00 90.12 72 ASN A N 1
ATOM 557 C CA . ASN A 1 72 ? -6.257 -3.083 14.199 1.00 90.12 72 ASN A CA 1
ATOM 558 C C . ASN A 1 72 ? -7.130 -4.043 15.010 1.00 90.12 72 ASN A C 1
ATOM 560 O O . ASN A 1 72 ? -7.989 -3.583 15.755 1.00 90.12 72 ASN A O 1
ATOM 564 N N . SER A 1 73 ? -6.859 -5.348 14.937 1.00 89.94 73 SER A N 1
ATOM 565 C CA . SER A 1 73 ? -7.511 -6.354 15.779 1.00 89.94 73 SER A CA 1
ATOM 566 C C . SER A 1 73 ? -6.724 -6.704 17.048 1.00 89.94 73 SER A C 1
ATOM 568 O O . SER A 1 73 ? -7.054 -7.660 17.743 1.00 89.94 73 SER A O 1
ATOM 570 N N . GLY A 1 74 ? -5.627 -5.997 17.348 1.00 88.94 74 GLY A N 1
ATOM 571 C CA . GLY A 1 74 ? -4.736 -6.371 18.454 1.00 88.94 74 GLY A CA 1
ATOM 572 C C . GLY A 1 74 ? -4.054 -7.733 18.258 1.00 88.94 74 GLY A C 1
ATOM 573 O O . GLY A 1 74 ? -3.610 -8.343 19.226 1.00 88.94 74 GLY A O 1
ATOM 574 N N . LYS A 1 75 ? -3.957 -8.204 17.006 1.00 87.56 75 LYS A N 1
ATOM 575 C CA . LYS A 1 75 ? -3.564 -9.566 16.612 1.00 87.56 75 LYS A CA 1
ATOM 576 C C . LYS A 1 75 ? -4.483 -10.663 17.161 1.00 87.56 75 LYS A C 1
ATOM 578 O O . LYS A 1 75 ? -4.073 -11.822 17.205 1.00 87.56 75 LYS A O 1
ATOM 583 N N . ASP A 1 76 ? -5.708 -10.314 17.536 1.00 88.75 76 ASP A N 1
ATOM 584 C CA . ASP A 1 76 ? -6.769 -11.279 17.798 1.00 88.75 76 ASP A CA 1
ATOM 585 C C . ASP A 1 76 ? -7.595 -11.473 16.521 1.00 88.75 76 ASP A C 1
ATOM 587 O O . ASP A 1 76 ? -7.831 -10.522 15.779 1.00 88.75 76 ASP A O 1
ATOM 591 N N . TYR A 1 77 ? -7.958 -12.710 16.209 1.00 87.88 77 TYR A N 1
ATOM 592 C CA . TYR A 1 77 ? -8.753 -13.048 15.022 1.00 87.88 77 TYR A CA 1
ATOM 593 C C . TYR A 1 77 ? -10.199 -13.412 15.371 1.00 87.88 77 TYR A C 1
ATOM 595 O O . TYR A 1 77 ? -10.977 -13.693 14.458 1.00 87.88 77 TYR A O 1
ATOM 603 N N . ARG A 1 78 ? -10.515 -13.497 16.667 1.00 79.00 78 ARG A N 1
ATOM 604 C CA . ARG A 1 78 ? -11.837 -13.871 17.167 1.00 79.00 78 ARG A CA 1
ATOM 605 C C . ARG A 1 78 ? -12.866 -12.763 16.998 1.00 79.00 78 ARG A C 1
ATOM 607 O O . ARG A 1 78 ? -12.480 -11.575 17.026 1.00 79.00 78 ARG A O 1
#

Radius of gyration: 17.0 Å; chains: 1; bounding box: 34×33×38 Å

Sequence (78 aa):
MKPANRFHSFFDNDASGRHSITNVRGNPCSHIFLRAGKSWPNLDSRSVQEAPTAFSRDILQCSVMLDCSHANSGKDYR

pLDDT: mean 85.88, std 10.62, range [51.59, 96.75]